Protein AF-F7KMV9-F1 (afdb_monomer)

Foldseek 3Di:
DDDPPPPPCVVVVVVVVVVVCVVVVVVNVVVVVVVVVVVVVVVVVVVVVVVVVVVVVVVCLLVAWDDDDDDPPDDPVCQVVVVPDPVDPDDWDKDDWDWDFPDDDPPGDIDIDIDIDPVCVVTDNVVD

Secondary structure (DSSP, 8-state):
---TT---HHHHHHHHHHHHHHHTHHHHHHHHHHHHHHHHHHHHHHHHHHHHHHHHHHHHHHHH-S-S----S--HHHHHHHHT-TT-S----EEEEEEEES-SSTTPPEEEEEEE-HHHHHH-GGG-

Radius of gyration: 32.71 Å; Cα contacts (8 Å, |Δi|>4): 68; chains: 1; bounding box: 79×53×74 Å

pLDDT: mean 88.51, std 10.63, range [44.94, 98.25]

Solvent-accessible surface area (backbone atoms only — not comparable to full-atom values): 7904 Å² total; per-residue (Å²): 136,83,65,97,73,79,60,72,56,66,60,56,51,52,52,53,50,54,51,51,43,64,75,41,42,71,62,48,49,54,52,53,48,52,52,49,50,52,52,51,51,51,52,49,50,54,51,50,55,54,51,52,51,51,51,52,53,52,48,47,32,53,74,71,14,74,69,94,78,86,82,77,95,74,55,79,81,51,52,63,57,57,69,67,37,88,89,54,90,77,85,68,48,76,52,71,79,43,78,44,75,75,52,97,54,94,88,52,61,71,48,78,47,69,52,58,39,72,66,31,66,77,37,45,28,93,81,115

Mean predicted aligned error: 9.77 Å

Sequence (128 aa):
MTLPFENDTNAVVKKLAKQNIKANHRTALSIMSAILIAATFMCTLCSLVQSYWNQRVQQEIFDSGNWDAQILEVQANQIELIKKNENIKDVMVKGNNQTFLLSFRENDPYLLVQNCDAKYWESMHEKN

Structure (mmCIF, N/CA/C/O backbone):
data_AF-F7KMV9-F1
#
_entry.id   AF-F7KMV9-F1
#
loop_
_atom_site.group_PDB
_atom_site.id
_atom_site.type_symbol
_atom_site.label_atom_id
_atom_site.label_alt_id
_atom_site.label_comp_id
_atom_site.label_asym_id
_atom_site.label_entity_id
_atom_site.label_seq_id
_atom_site.pdbx_PDB_ins_code
_atom_site.Cartn_x
_atom_site.Cartn_y
_atom_site.Cartn_z
_at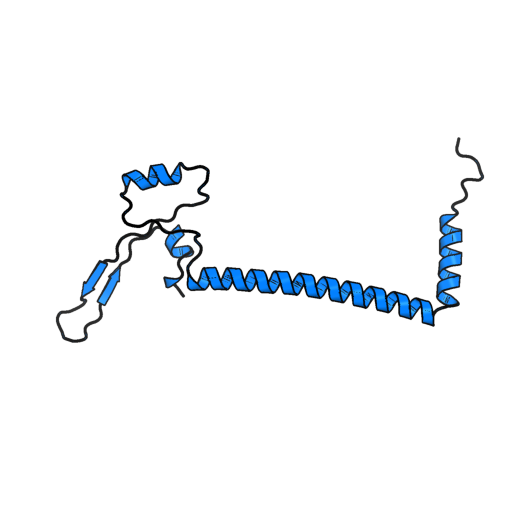om_site.occupancy
_atom_site.B_iso_or_equiv
_atom_site.auth_seq_id
_atom_site.auth_comp_id
_atom_site.auth_asym_id
_atom_site.auth_atom_id
_atom_site.pdbx_PDB_model_num
ATOM 1 N N . MET A 1 1 ? -39.668 36.318 27.811 1.00 44.94 1 MET A N 1
ATOM 2 C CA . MET A 1 1 ? -40.026 36.145 29.232 1.00 44.94 1 MET A CA 1
ATOM 3 C C . MET A 1 1 ? -40.137 34.643 29.455 1.00 44.94 1 MET A C 1
ATOM 5 O O . MET A 1 1 ? -41.115 34.056 29.017 1.00 44.94 1 MET A O 1
ATOM 9 N N . THR A 1 2 ? -39.075 34.001 29.945 1.00 52.88 2 THR A N 1
ATOM 10 C CA . THR A 1 2 ? -39.068 32.560 30.252 1.00 52.88 2 THR A CA 1
ATOM 11 C C . THR A 1 2 ? -39.852 32.337 31.547 1.00 52.88 2 THR A C 1
ATOM 13 O O . THR A 1 2 ? -39.774 33.147 32.473 1.00 52.88 2 THR A O 1
ATOM 16 N N . LEU A 1 3 ? -40.709 31.316 31.576 1.00 50.88 3 LEU A N 1
ATOM 17 C CA . LEU A 1 3 ? -41.604 31.040 32.703 1.00 50.88 3 LEU A CA 1
ATOM 18 C C . LEU A 1 3 ? -40.785 30.604 33.938 1.00 50.88 3 LEU A C 1
ATOM 20 O O . LEU A 1 3 ? -39.815 29.865 33.781 1.00 50.88 3 LEU A O 1
ATOM 24 N N . PRO A 1 4 ? -41.189 30.958 35.175 1.00 53.88 4 PRO A N 1
ATOM 25 C CA . PRO A 1 4 ? -40.439 30.668 36.411 1.00 53.88 4 PRO A CA 1
ATOM 26 C C . PRO A 1 4 ? -40.352 29.169 36.776 1.00 53.88 4 PRO A C 1
ATOM 28 O O . PRO A 1 4 ? -39.836 28.816 37.833 1.00 53.88 4 PRO A O 1
ATOM 31 N N . PHE A 1 5 ? -40.855 28.287 35.908 1.00 55.72 5 PHE A N 1
ATOM 32 C CA . PHE A 1 5 ? -40.891 26.830 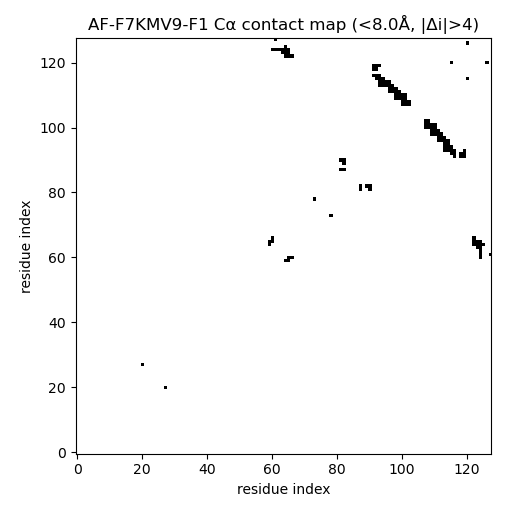36.063 1.00 55.72 5 PHE A CA 1
ATOM 33 C C . PHE A 1 5 ? -39.982 26.100 35.076 1.00 55.72 5 PHE A C 1
ATOM 35 O O . PHE A 1 5 ? -39.991 24.869 35.051 1.00 55.72 5 PHE A O 1
ATOM 42 N N . GLU A 1 6 ? -39.188 26.824 34.283 1.00 56.94 6 GLU A N 1
ATOM 43 C CA . GLU A 1 6 ? -38.080 26.264 33.503 1.00 56.94 6 GLU A CA 1
ATOM 44 C C . GLU A 1 6 ? -36.931 25.902 34.464 1.00 56.94 6 GLU A C 1
ATOM 46 O O . GLU A 1 6 ? -35.820 26.418 34.436 1.00 56.94 6 GLU A O 1
ATOM 51 N N . ASN A 1 7 ? -37.286 25.063 35.435 1.00 59.22 7 ASN A N 1
ATOM 52 C CA . ASN A 1 7 ? -36.438 24.494 36.450 1.00 59.22 7 ASN A CA 1
ATOM 53 C C . ASN A 1 7 ? -35.506 23.509 35.753 1.00 59.22 7 ASN A C 1
ATOM 55 O O . ASN A 1 7 ? -35.953 22.668 34.967 1.00 59.22 7 ASN A O 1
ATOM 59 N N . ASP A 1 8 ? -34.224 23.625 36.070 1.00 66.19 8 ASP A N 1
ATOM 60 C CA . ASP A 1 8 ? -33.096 22.896 35.506 1.00 66.19 8 ASP A CA 1
ATOM 61 C C . ASP A 1 8 ? -33.169 21.401 35.893 1.00 66.19 8 ASP A C 1
ATOM 63 O O . ASP A 1 8 ? -32.418 20.860 36.710 1.00 66.19 8 ASP A O 1
ATOM 67 N N . THR A 1 9 ? -34.172 20.715 35.344 1.00 78.25 9 THR A N 1
ATOM 68 C CA . THR A 1 9 ? -34.564 19.329 35.645 1.00 78.25 9 THR A CA 1
ATOM 69 C C . THR A 1 9 ? -33.432 18.348 35.357 1.00 78.25 9 THR A C 1
ATOM 71 O O . THR A 1 9 ? -33.351 17.298 35.995 1.00 78.25 9 THR A O 1
ATOM 74 N N . ASN A 1 10 ? -32.484 18.729 34.498 1.00 81.69 10 ASN A N 1
ATOM 75 C CA . ASN A 1 10 ? -31.226 18.024 34.266 1.00 81.69 10 ASN A CA 1
ATOM 76 C C . ASN A 1 10 ? -30.447 17.735 35.556 1.00 81.69 10 ASN A C 1
ATOM 78 O O . ASN A 1 10 ? -29.902 16.639 35.715 1.00 81.69 10 ASN A O 1
ATOM 82 N N . ALA A 1 11 ? -30.392 18.687 36.491 1.00 84.19 11 ALA A N 1
ATOM 83 C CA . ALA A 1 11 ? -29.677 18.505 37.752 1.00 84.19 11 ALA A CA 1
ATOM 84 C C . ALA A 1 11 ? -30.339 17.422 38.619 1.00 84.19 11 ALA A C 1
ATOM 86 O O . ALA A 1 11 ? -29.659 16.569 39.200 1.00 84.19 11 ALA A O 1
ATOM 87 N N . VAL A 1 12 ? -31.673 17.411 38.651 1.00 86.38 12 VAL A N 1
ATOM 88 C CA . VAL A 1 12 ? -32.468 16.418 39.382 1.00 86.38 12 VAL A CA 1
ATOM 89 C C . VAL A 1 12 ? -32.333 15.037 38.735 1.00 86.38 12 VAL A C 1
ATOM 91 O O . VAL A 1 12 ? -32.050 14.066 39.437 1.00 86.38 12 VAL A O 1
ATOM 94 N N . VAL A 1 13 ? -32.429 14.945 37.404 1.00 90.12 13 VAL A N 1
ATOM 95 C CA . VAL A 1 13 ? -32.258 13.690 36.650 1.00 90.12 13 VAL A CA 1
ATOM 96 C C . VAL A 1 13 ? -30.867 13.096 36.876 1.00 90.12 13 VAL A C 1
ATOM 98 O O . VAL A 1 13 ? -30.754 11.919 37.215 1.00 90.12 13 VAL A O 1
ATOM 101 N N . LYS A 1 14 ? -29.797 13.901 36.785 1.00 88.50 14 LYS A N 1
ATOM 102 C CA . LYS A 1 14 ? -28.422 13.446 37.067 1.00 88.50 14 LYS A CA 1
ATOM 103 C C . LYS A 1 14 ? -28.261 12.956 38.509 1.00 88.50 14 LYS A C 1
ATOM 105 O O . LYS A 1 14 ? -27.600 11.942 38.739 1.00 88.50 14 LYS A O 1
ATOM 110 N N . LYS A 1 15 ? -28.869 13.645 39.485 1.00 90.81 15 LYS A N 1
ATOM 111 C CA . LYS A 1 15 ? -28.837 13.246 40.903 1.00 90.81 15 LYS A CA 1
ATOM 112 C C . LYS A 1 15 ? -29.520 11.893 41.118 1.00 90.81 15 LYS A C 1
ATOM 114 O O . LYS A 1 15 ? -28.926 11.020 41.752 1.00 90.81 15 LYS A O 1
ATOM 119 N N . LEU A 1 16 ? -30.713 11.704 40.553 1.00 90.75 16 LEU A N 1
ATOM 120 C CA . LEU A 1 16 ? -31.457 10.443 40.616 1.00 90.75 16 LEU A CA 1
ATOM 121 C C . LEU A 1 16 ? -30.714 9.310 39.890 1.00 90.75 16 LEU A C 1
ATOM 123 O O . LEU A 1 16 ? -30.578 8.217 40.435 1.00 90.75 16 LEU A O 1
ATOM 127 N N . ALA A 1 17 ? -30.149 9.573 38.708 1.00 89.31 17 ALA A N 1
ATOM 128 C CA . ALA A 1 17 ? -29.345 8.603 37.963 1.00 89.31 17 ALA A CA 1
ATOM 129 C C . ALA A 1 17 ? -28.113 8.144 38.762 1.00 89.31 17 ALA A C 1
ATOM 131 O O . ALA A 1 17 ? -27.856 6.947 38.881 1.00 89.31 17 ALA A O 1
ATOM 132 N N . LYS A 1 18 ? -27.385 9.079 39.389 1.00 89.94 18 LYS A N 1
ATOM 133 C CA . LYS A 1 18 ? -26.228 8.762 40.241 1.00 89.94 18 LYS A CA 1
ATOM 134 C C . LYS A 1 18 ? -26.619 7.918 41.458 1.00 89.94 18 LYS A C 1
ATOM 136 O O . LYS A 1 18 ? -25.890 6.996 41.819 1.00 89.94 18 LYS A O 1
ATOM 141 N N . GLN A 1 19 ? -27.759 8.216 42.085 1.00 91.69 19 GLN A N 1
ATOM 142 C CA . GLN A 1 19 ? -28.287 7.412 43.190 1.00 91.69 19 GLN A CA 1
ATOM 143 C C . GLN A 1 19 ? -28.648 5.992 42.733 1.00 91.69 19 GLN A C 1
ATOM 145 O O . GLN A 1 19 ? -28.254 5.037 43.398 1.00 91.69 19 GLN A O 1
ATOM 150 N N . ASN A 1 20 ? -29.291 5.848 41.570 1.00 89.75 20 ASN A N 1
ATOM 151 C CA . ASN A 1 20 ? -29.611 4.545 40.977 1.00 89.75 20 ASN A CA 1
ATOM 152 C C . ASN A 1 20 ? -28.361 3.712 40.662 1.00 89.75 20 ASN A C 1
ATOM 154 O O . ASN A 1 20 ? -28.311 2.531 41.001 1.00 89.75 20 ASN A O 1
ATOM 158 N N . ILE A 1 21 ? -27.325 4.321 40.077 1.00 90.94 21 ILE A N 1
ATOM 159 C CA . ILE A 1 21 ? -26.048 3.639 39.807 1.00 90.94 21 ILE A CA 1
ATOM 160 C C . ILE A 1 21 ? -25.396 3.171 41.115 1.00 90.94 21 ILE A C 1
ATOM 162 O O . ILE A 1 21 ? -24.875 2.060 41.178 1.00 90.94 21 ILE A O 1
ATOM 166 N N . LYS A 1 22 ? -25.449 3.985 42.178 1.00 89.81 22 LYS A N 1
ATOM 167 C CA . LYS A 1 22 ? -24.889 3.619 43.488 1.00 89.81 22 LYS A CA 1
ATOM 168 C C . LYS A 1 22 ? -25.672 2.483 44.155 1.00 89.81 22 LYS A C 1
ATOM 170 O O . LYS A 1 22 ? -25.056 1.594 44.739 1.00 89.81 22 LYS A O 1
ATOM 175 N N . ALA A 1 23 ? -27.001 2.499 44.059 1.00 91.62 23 ALA A N 1
ATOM 176 C CA . ALA A 1 23 ? -27.857 1.444 44.597 1.00 91.62 23 ALA A CA 1
ATOM 177 C C . ALA A 1 23 ? -27.628 0.105 43.871 1.00 91.62 23 ALA A C 1
ATOM 179 O O . ALA A 1 23 ? -27.444 -0.924 44.517 1.00 91.62 23 ALA A O 1
ATOM 180 N N . ASN A 1 24 ? -27.522 0.136 42.538 1.00 91.38 24 ASN A N 1
ATOM 181 C CA . ASN A 1 24 ? -27.372 -1.047 41.682 1.00 91.38 24 ASN A CA 1
ATOM 182 C C . ASN A 1 24 ? -25.941 -1.226 41.147 1.00 91.38 24 ASN A C 1
ATOM 184 O O . ASN A 1 24 ? -25.740 -1.578 39.982 1.00 91.38 24 ASN A O 1
ATOM 188 N N . HIS A 1 25 ? -24.932 -0.990 41.991 1.00 88.50 25 HIS A N 1
ATOM 189 C CA . HIS A 1 25 ? -23.531 -0.896 41.560 1.00 88.50 25 HIS A CA 1
ATOM 190 C C . HIS A 1 25 ? -23.008 -2.138 40.814 1.00 88.50 25 HIS A C 1
ATOM 192 O O . HIS A 1 25 ? -22.250 -1.985 39.863 1.00 88.50 25 HIS A O 1
ATOM 198 N N . ARG A 1 26 ? -23.425 -3.359 41.189 1.00 90.44 26 ARG A N 1
ATOM 199 C CA . ARG A 1 26 ? -22.979 -4.604 40.526 1.00 90.44 26 ARG A CA 1
ATOM 200 C C . ARG A 1 26 ? -23.483 -4.701 39.086 1.00 90.44 26 ARG A C 1
ATOM 202 O O . ARG A 1 26 ? -22.703 -4.956 38.175 1.00 90.44 26 ARG A O 1
ATOM 209 N N . THR A 1 27 ? -24.774 -4.450 38.879 1.00 90.38 27 THR A N 1
ATOM 210 C CA . THR A 1 27 ? -25.400 -4.481 37.551 1.00 90.38 27 THR A CA 1
ATOM 211 C C . THR A 1 27 ? -24.894 -3.335 36.681 1.00 90.38 27 THR A C 1
ATOM 213 O O . THR A 1 27 ? -24.553 -3.549 35.522 1.00 90.38 27 THR A O 1
ATOM 2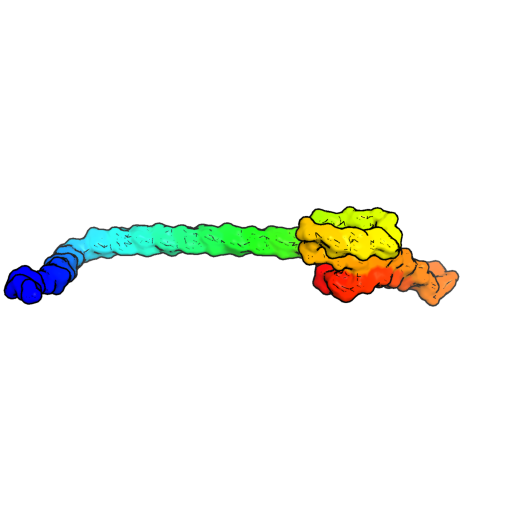16 N N . ALA A 1 28 ? -24.771 -2.130 37.248 1.00 90.31 28 ALA A N 1
ATOM 217 C CA . ALA A 1 28 ? -24.229 -0.976 36.538 1.00 90.31 28 ALA A CA 1
ATOM 218 C C . ALA A 1 28 ? -22.779 -1.218 36.081 1.00 90.31 28 ALA A C 1
ATOM 220 O O . ALA A 1 28 ? -22.445 -0.922 34.935 1.00 90.31 28 ALA A O 1
ATOM 221 N N . LEU A 1 29 ? -21.938 -1.809 36.940 1.00 91.75 29 LEU A N 1
ATOM 222 C CA . LEU A 1 29 ? -20.567 -2.189 36.594 1.00 91.75 29 LEU A CA 1
ATOM 223 C C . LEU A 1 29 ? -20.532 -3.235 35.470 1.00 91.75 29 LEU A C 1
ATOM 225 O O . LEU A 1 29 ? -19.747 -3.084 34.541 1.00 91.75 29 LEU A O 1
ATOM 229 N N . SER A 1 30 ? -21.405 -4.247 35.516 1.00 95.69 30 SER A N 1
ATOM 230 C CA . SER A 1 30 ? -21.497 -5.272 34.466 1.00 95.69 30 SER A CA 1
ATOM 231 C C . SER A 1 30 ? -21.917 -4.704 33.106 1.00 95.69 30 SER A C 1
ATOM 233 O O . SER A 1 30 ? -21.435 -5.163 32.076 1.00 95.69 30 SER A O 1
ATOM 235 N N . ILE A 1 31 ? -22.822 -3.722 33.079 1.00 95.19 31 ILE A N 1
ATOM 236 C CA . ILE A 1 31 ? -23.241 -3.070 31.830 1.00 95.19 31 ILE A CA 1
ATOM 237 C C . ILE A 1 31 ? -22.103 -2.198 31.292 1.00 95.19 31 ILE A C 1
ATOM 239 O O . ILE A 1 31 ? -21.777 -2.270 30.109 1.00 95.19 31 ILE A O 1
ATOM 243 N N . MET A 1 32 ? -21.462 -1.407 32.159 1.00 95.75 32 MET A N 1
ATOM 244 C CA . MET A 1 32 ? -20.320 -0.573 31.774 1.00 95.75 32 MET A CA 1
ATOM 245 C C . MET A 1 32 ? -19.156 -1.412 31.237 1.00 95.75 32 MET A C 1
ATOM 247 O O . MET A 1 32 ? -18.566 -1.041 30.224 1.00 95.75 32 MET A O 1
ATOM 251 N N . SER A 1 33 ? -18.848 -2.551 31.865 1.00 96.38 33 SER A N 1
ATOM 252 C CA . SER A 1 33 ? -17.796 -3.450 31.384 1.00 96.38 33 SER A CA 1
ATOM 253 C C . SER A 1 33 ? -18.159 -4.096 30.049 1.00 96.38 33 SER A C 1
ATOM 255 O O . SER A 1 33 ? -17.309 -4.148 29.167 1.00 96.38 33 SER A O 1
ATOM 257 N N . ALA A 1 34 ? -19.409 -4.524 29.854 1.00 97.25 34 ALA A N 1
ATOM 258 C CA . ALA A 1 34 ? -19.859 -5.074 28.577 1.00 97.25 34 ALA A CA 1
ATOM 259 C C . ALA A 1 34 ? -19.735 -4.051 27.436 1.00 97.25 34 ALA A C 1
ATOM 261 O O . ALA A 1 34 ? -19.216 -4.381 26.370 1.00 97.25 34 ALA A O 1
ATOM 262 N N . ILE A 1 35 ? -20.142 -2.798 27.674 1.00 97.50 35 ILE A N 1
ATOM 263 C CA . ILE A 1 35 ? -19.996 -1.706 26.698 1.00 97.50 35 ILE A CA 1
ATOM 264 C C . ILE A 1 35 ? -18.517 -1.442 26.407 1.00 97.50 35 ILE A C 1
ATOM 266 O O . ILE A 1 35 ? -18.144 -1.301 25.245 1.00 97.50 35 ILE A O 1
ATOM 270 N N . LEU A 1 36 ? -17.672 -1.408 27.442 1.00 97.44 36 LEU A N 1
ATOM 271 C CA . LEU A 1 36 ? -16.235 -1.210 27.280 1.00 97.44 36 LEU A CA 1
ATOM 272 C C . LEU A 1 36 ? -15.616 -2.324 26.430 1.00 97.44 36 LEU A C 1
ATOM 274 O O . LEU A 1 36 ? -14.930 -2.026 25.461 1.00 97.44 36 LEU A O 1
ATOM 278 N N . ILE A 1 37 ? -15.905 -3.590 26.743 1.00 97.94 37 ILE A N 1
ATOM 279 C CA . ILE A 1 37 ? -15.393 -4.746 25.995 1.00 97.94 37 ILE A CA 1
ATOM 280 C C . ILE A 1 37 ? -15.859 -4.689 24.541 1.00 97.94 37 ILE A C 1
ATOM 282 O O . ILE A 1 37 ? -15.042 -4.872 23.644 1.00 97.94 37 ILE A O 1
ATOM 286 N N . ALA A 1 38 ? -17.137 -4.396 24.291 1.00 98.25 38 ALA A N 1
ATOM 287 C CA . ALA A 1 38 ? -17.666 -4.285 22.935 1.00 98.25 38 ALA A CA 1
ATOM 288 C C . ALA A 1 38 ? -16.993 -3.149 22.146 1.00 98.25 38 ALA A C 1
ATOM 290 O O . ALA A 1 38 ? -16.589 -3.349 21.001 1.00 98.25 38 ALA A O 1
ATOM 291 N N . ALA A 1 39 ? -16.819 -1.977 22.763 1.00 98.06 39 ALA A N 1
ATOM 292 C CA . ALA A 1 39 ? -16.160 -0.833 22.138 1.00 98.06 39 ALA A CA 1
ATOM 293 C C . ALA A 1 39 ? -14.676 -1.108 21.857 1.00 98.06 39 ALA A C 1
ATOM 295 O O . ALA A 1 39 ? -14.194 -0.822 20.761 1.00 98.06 39 ALA A O 1
ATOM 296 N N . THR A 1 40 ? -13.956 -1.702 22.815 1.00 97.69 40 THR A N 1
ATOM 297 C CA . THR A 1 40 ? -12.560 -2.111 22.632 1.00 97.69 40 THR A CA 1
ATOM 298 C C . THR A 1 40 ? -12.449 -3.153 21.529 1.00 97.69 40 THR A C 1
ATOM 300 O O . THR A 1 40 ? -11.640 -2.976 20.628 1.00 97.69 40 THR A O 1
ATOM 303 N N . PHE A 1 41 ? -13.296 -4.184 21.539 1.00 98.12 41 PHE A N 1
ATOM 304 C CA . PHE A 1 41 ? -13.289 -5.228 20.520 1.00 98.12 41 PHE A CA 1
ATOM 305 C C . PHE A 1 41 ? -13.531 -4.658 19.119 1.00 98.12 41 PHE A C 1
ATOM 307 O O . PHE A 1 41 ? -12.775 -4.960 18.198 1.00 98.12 41 PHE A O 1
ATOM 314 N N . MET A 1 42 ? -14.523 -3.775 18.969 1.00 97.88 42 MET A N 1
ATOM 315 C CA . MET A 1 42 ? -14.801 -3.103 17.699 1.00 97.88 42 MET A CA 1
ATOM 316 C C . MET A 1 42 ? -13.611 -2.248 17.236 1.00 97.88 42 MET A C 1
ATOM 318 O O . MET A 1 42 ? -13.204 -2.325 16.080 1.00 97.88 42 MET A O 1
ATOM 322 N N . CYS A 1 43 ? -13.008 -1.470 18.139 1.00 97.75 43 CYS A N 1
ATOM 323 C CA . CYS A 1 43 ? -11.843 -0.637 17.832 1.00 97.75 43 CYS A CA 1
ATOM 324 C C . CYS A 1 43 ? -10.624 -1.476 17.408 1.00 97.75 43 CYS A C 1
ATOM 326 O O . CYS A 1 43 ? -9.952 -1.161 16.419 1.00 97.75 43 CYS A O 1
ATOM 328 N N . THR A 1 44 ? -10.367 -2.577 18.119 1.00 98.06 44 THR A N 1
ATOM 329 C CA . THR A 1 44 ? -9.294 -3.516 17.790 1.00 98.06 44 THR A CA 1
ATOM 330 C C . THR A 1 44 ? -9.540 -4.170 16.435 1.00 98.06 44 THR A C 1
ATOM 332 O O . THR A 1 44 ? -8.624 -4.212 15.621 1.00 98.06 44 THR A O 1
ATOM 335 N N . LEU A 1 45 ? -10.767 -4.617 16.149 1.00 97.75 45 LEU A N 1
ATOM 336 C CA . LEU A 1 45 ? -11.119 -5.211 14.859 1.00 97.75 45 LEU A CA 1
ATOM 337 C C . LEU A 1 45 ? -10.854 -4.236 13.702 1.00 97.75 45 LEU A C 1
ATOM 339 O O . LEU A 1 45 ? -10.174 -4.600 12.745 1.00 97.75 45 LEU A O 1
ATOM 343 N N . CYS A 1 46 ? -11.324 -2.989 13.811 1.00 97.56 46 CYS A N 1
ATOM 344 C CA . CYS A 1 46 ? -11.085 -1.961 12.794 1.00 97.56 46 CYS A CA 1
ATOM 345 C C . CYS A 1 46 ? -9.588 -1.709 12.576 1.00 97.56 46 CYS A C 1
ATOM 347 O O . CYS A 1 46 ? -9.124 -1.672 11.436 1.00 97.56 46 CYS A O 1
ATOM 349 N N . SER A 1 47 ? -8.826 -1.592 13.667 1.00 97.81 47 SER A N 1
ATOM 350 C CA . SER A 1 47 ? -7.375 -1.387 13.608 1.00 97.81 47 SER A CA 1
ATOM 351 C C . SER A 1 47 ? -6.657 -2.554 12.924 1.00 97.81 47 SER A C 1
ATOM 353 O O . SER A 1 47 ? -5.771 -2.334 12.100 1.00 97.81 47 SER A O 1
ATOM 355 N N . LEU A 1 48 ? -7.055 -3.795 13.220 1.00 97.94 48 LEU A N 1
ATOM 356 C CA . LEU A 1 48 ? -6.472 -4.989 12.605 1.00 97.94 48 LEU A CA 1
ATOM 357 C C . LEU A 1 48 ? -6.765 -5.058 11.107 1.00 97.94 48 LEU A C 1
ATOM 359 O O . LEU A 1 48 ? -5.853 -5.319 10.328 1.00 97.94 48 LEU A O 1
ATOM 363 N N . VAL A 1 49 ? -8.005 -4.783 10.692 1.00 98.12 49 VAL A N 1
ATOM 364 C CA . VAL A 1 49 ? -8.379 -4.755 9.269 1.00 98.12 49 VAL A CA 1
ATOM 365 C C . VAL A 1 49 ? -7.560 -3.704 8.519 1.00 98.12 49 VAL A C 1
ATOM 367 O O . VAL A 1 49 ? -6.993 -4.004 7.470 1.00 98.12 49 VAL A O 1
ATOM 370 N N . GLN A 1 50 ? -7.440 -2.496 9.074 1.00 97.62 50 GLN A N 1
ATOM 371 C CA . GLN A 1 50 ? -6.644 -1.429 8.469 1.00 97.62 50 GLN A CA 1
ATOM 372 C C . GLN A 1 50 ? -5.157 -1.797 8.387 1.00 97.62 50 GLN A C 1
ATOM 374 O O . GLN A 1 50 ? -4.518 -1.569 7.360 1.00 97.62 50 GLN A O 1
ATOM 379 N N . SER A 1 51 ? -4.605 -2.383 9.451 1.00 98.12 51 SER A N 1
ATOM 380 C CA . SER A 1 51 ? -3.208 -2.812 9.490 1.00 98.12 51 SER A CA 1
ATOM 381 C C . SER A 1 51 ? -2.928 -3.911 8.466 1.00 98.12 51 SER A C 1
ATOM 383 O O . SER A 1 51 ? -1.964 -3.797 7.709 1.00 98.12 51 SER A O 1
ATOM 385 N N . TYR A 1 52 ? -3.795 -4.923 8.389 1.00 97.94 52 TYR A N 1
ATOM 386 C CA . TYR A 1 52 ? -3.675 -6.009 7.422 1.00 97.94 52 TYR A CA 1
ATOM 387 C C . TYR A 1 52 ? -3.778 -5.495 5.984 1.00 97.94 52 TYR A C 1
ATOM 389 O O . TYR A 1 52 ? -2.962 -5.857 5.139 1.00 97.94 52 TYR A O 1
ATOM 397 N N . TRP A 1 53 ? -4.733 -4.601 5.711 1.00 97.81 53 TRP A N 1
ATOM 398 C CA . TRP A 1 53 ? -4.863 -3.962 4.403 1.00 97.81 53 TRP A CA 1
ATOM 399 C C . TRP A 1 53 ? -3.597 -3.197 4.017 1.00 97.81 53 TRP A C 1
ATOM 401 O O . TRP A 1 53 ? -3.065 -3.388 2.926 1.00 97.81 53 TRP A O 1
ATOM 411 N N . ASN A 1 54 ? -3.070 -2.368 4.923 1.00 97.44 54 ASN A N 1
ATOM 412 C CA . ASN A 1 54 ? -1.851 -1.617 4.655 1.00 97.44 54 ASN A CA 1
ATOM 413 C C . ASN A 1 54 ? -0.662 -2.552 4.406 1.00 97.44 54 ASN A C 1
ATOM 415 O O . ASN A 1 54 ? 0.084 -2.339 3.459 1.00 97.44 54 ASN A O 1
ATOM 419 N N . GLN A 1 55 ? -0.515 -3.619 5.195 1.00 97.31 55 GLN A N 1
ATOM 420 C CA . GLN A 1 55 ? 0.530 -4.618 4.976 1.00 97.31 55 GLN A CA 1
ATOM 421 C C . GLN A 1 55 ? 0.399 -5.286 3.603 1.00 97.31 55 GLN A C 1
ATOM 423 O O . GLN A 1 55 ? 1.399 -5.450 2.914 1.00 97.31 55 GLN A O 1
ATOM 428 N N . ARG A 1 56 ? -0.822 -5.632 3.179 1.00 96.69 56 ARG A N 1
ATOM 429 C CA . ARG A 1 56 ? -1.085 -6.197 1.848 1.00 96.69 56 ARG A CA 1
ATOM 430 C C . ARG A 1 56 ? -0.675 -5.245 0.728 1.00 96.69 56 ARG A C 1
ATOM 432 O O . ARG A 1 56 ? -0.025 -5.687 -0.209 1.00 96.69 56 ARG A O 1
ATOM 439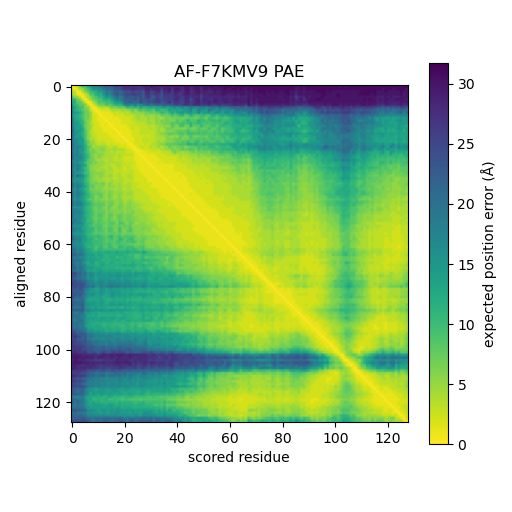 N N . VAL A 1 57 ? -1.016 -3.963 0.842 1.00 95.12 57 VAL A N 1
ATOM 440 C CA . VAL A 1 57 ? -0.619 -2.939 -0.137 1.00 95.12 57 VAL A CA 1
ATOM 441 C C . VAL A 1 57 ? 0.899 -2.774 -0.172 1.00 95.12 57 VAL A C 1
ATOM 443 O O . VAL A 1 57 ? 1.481 -2.750 -1.248 1.00 95.12 57 VAL A O 1
ATOM 446 N N . GLN A 1 58 ? 1.555 -2.698 0.989 1.00 94.06 58 GLN A N 1
ATOM 447 C CA . GLN A 1 58 ? 3.015 -2.578 1.047 1.00 94.06 58 GLN A CA 1
ATOM 448 C C . GLN A 1 58 ? 3.719 -3.812 0.475 1.00 94.06 58 GLN A C 1
ATOM 450 O O . GLN A 1 58 ? 4.741 -3.662 -0.181 1.00 94.06 58 GLN A O 1
ATOM 455 N N . GLN A 1 59 ? 3.167 -5.009 0.688 1.00 94.25 59 GLN A N 1
ATOM 456 C CA . GLN A 1 59 ? 3.698 -6.239 0.106 1.00 94.25 59 GLN A CA 1
ATOM 457 C C . GLN A 1 59 ? 3.588 -6.228 -1.420 1.00 94.25 59 GLN A C 1
ATOM 459 O O . GLN A 1 59 ? 4.563 -6.527 -2.094 1.00 94.25 59 GLN A O 1
ATOM 464 N N . GLU A 1 60 ? 2.436 -5.829 -1.964 1.00 92.88 60 GLU A N 1
ATOM 465 C CA . GLU A 1 60 ? 2.261 -5.708 -3.415 1.00 92.88 60 GLU A CA 1
ATOM 466 C C . GLU A 1 60 ? 3.264 -4.705 -4.002 1.00 92.88 60 GLU A C 1
ATOM 468 O O . GLU A 1 60 ? 3.987 -5.020 -4.937 1.00 92.88 60 GLU A O 1
ATOM 473 N N . ILE A 1 61 ? 3.401 -3.529 -3.381 1.00 93.19 61 ILE A N 1
ATOM 474 C CA . ILE A 1 61 ? 4.381 -2.516 -3.800 1.00 93.19 61 ILE A CA 1
ATOM 475 C C . ILE A 1 61 ? 5.817 -3.054 -3.715 1.00 93.19 61 ILE A C 1
ATOM 477 O O . ILE A 1 61 ? 6.648 -2.724 -4.559 1.00 93.19 61 ILE A O 1
ATOM 481 N N . PHE A 1 62 ? 6.123 -3.864 -2.702 1.00 91.81 62 PHE A N 1
ATOM 482 C CA . PHE A 1 62 ? 7.433 -4.483 -2.546 1.00 91.81 62 PHE A CA 1
ATOM 483 C C . PHE A 1 62 ? 7.717 -5.518 -3.640 1.00 91.81 62 PHE A C 1
ATOM 485 O O . PHE A 1 62 ? 8.840 -5.553 -4.132 1.00 91.81 62 PHE A O 1
ATOM 492 N N . ASP A 1 63 ? 6.721 -6.320 -4.025 1.00 91.88 63 ASP A N 1
ATOM 493 C CA . ASP A 1 63 ? 6.872 -7.422 -4.980 1.00 91.88 63 ASP A CA 1
ATOM 494 C C . ASP A 1 63 ? 6.787 -6.961 -6.444 1.00 91.88 63 ASP A C 1
ATOM 496 O O . ASP A 1 63 ? 7.511 -7.481 -7.289 1.00 91.88 63 ASP A O 1
ATOM 500 N N . SER A 1 64 ? 5.913 -6.000 -6.762 1.00 90.31 64 SER A N 1
ATOM 501 C CA . SER A 1 64 ? 5.629 -5.575 -8.141 1.00 90.31 64 SER A CA 1
ATOM 502 C C . SER A 1 64 ? 5.970 -4.121 -8.444 1.00 90.31 64 SER A C 1
ATOM 504 O O . SER A 1 64 ? 5.890 -3.724 -9.602 1.00 90.31 64 SER A O 1
ATOM 506 N N . GLY A 1 65 ? 6.322 -3.319 -7.438 1.00 91.69 65 GLY A N 1
ATOM 507 C CA . GLY A 1 65 ? 6.502 -1.874 -7.563 1.00 91.69 65 GLY A CA 1
ATOM 508 C C . GLY A 1 65 ? 5.192 -1.094 -7.428 1.00 91.69 65 GLY A C 1
ATOM 509 O O . GLY A 1 65 ? 4.096 -1.653 -7.428 1.00 91.69 65 GLY A O 1
ATOM 510 N N . ASN A 1 66 ? 5.297 0.228 -7.280 1.00 93.31 66 ASN A N 1
ATOM 511 C CA . ASN A 1 66 ? 4.146 1.110 -7.043 1.00 93.31 66 ASN A CA 1
ATOM 512 C C . ASN A 1 66 ? 3.506 1.616 -8.354 1.00 93.31 66 ASN A C 1
ATOM 514 O O . ASN A 1 66 ? 3.545 2.814 -8.649 1.00 93.31 66 ASN A O 1
ATOM 518 N N . TRP A 1 67 ? 2.952 0.711 -9.163 1.00 92.31 67 TRP A N 1
ATOM 519 C CA . TRP A 1 67 ? 2.196 1.041 -10.379 1.00 92.31 67 TRP A CA 1
ATOM 520 C C . TRP A 1 67 ? 1.098 0.023 -10.675 1.00 92.31 67 TRP A C 1
ATOM 522 O O . TRP A 1 67 ? 1.228 -1.154 -10.362 1.00 92.31 67 TRP A O 1
ATOM 532 N N . ASP A 1 68 ? 0.045 0.474 -11.358 1.00 92.06 68 ASP A N 1
ATOM 533 C CA . ASP A 1 68 ? -1.093 -0.383 -11.711 1.00 92.06 68 ASP A CA 1
ATOM 534 C C . ASP A 1 68 ? -0.873 -1.166 -13.017 1.00 92.06 68 ASP A C 1
ATOM 536 O O . ASP A 1 68 ? -1.416 -2.254 -13.201 1.00 92.06 68 ASP A O 1
ATOM 540 N N . ALA A 1 69 ? -0.105 -0.607 -13.961 1.00 91.56 69 ALA A N 1
ATOM 541 C CA . ALA A 1 69 ? 0.103 -1.199 -15.280 1.00 91.56 69 ALA A CA 1
ATOM 542 C C . ALA A 1 69 ? 1.436 -0.776 -15.907 1.00 91.56 69 ALA A C 1
ATOM 544 O O . ALA A 1 69 ? 1.947 0.316 -15.656 1.00 91.56 69 ALA A O 1
ATOM 545 N N . GLN A 1 70 ? 1.957 -1.630 -16.789 1.00 90.75 70 GLN A N 1
ATOM 546 C CA . GLN A 1 70 ? 3.129 -1.356 -17.614 1.00 90.75 70 GLN A CA 1
ATOM 547 C C . GLN A 1 70 ? 2.773 -1.517 -19.093 1.00 90.75 70 GLN A C 1
ATOM 549 O O . GLN A 1 70 ? 2.157 -2.504 -19.491 1.00 90.75 70 GLN A O 1
ATOM 554 N N . ILE A 1 71 ? 3.190 -0.549 -19.909 1.00 91.19 71 ILE A N 1
ATOM 555 C CA . ILE A 1 71 ? 3.070 -0.597 -21.368 1.00 91.19 71 ILE A CA 1
ATOM 556 C C . ILE A 1 71 ? 4.478 -0.764 -21.936 1.00 91.19 71 ILE A C 1
ATOM 558 O O . ILE A 1 71 ? 5.382 -0.002 -21.594 1.00 91.19 71 ILE A O 1
ATOM 562 N N . LEU A 1 72 ? 4.662 -1.772 -22.783 1.00 90.31 72 LEU A N 1
ATOM 563 C CA . LEU A 1 72 ? 5.936 -2.072 -23.432 1.00 90.31 72 LEU A CA 1
ATOM 564 C C . LEU A 1 72 ? 5.996 -1.437 -24.827 1.00 90.31 72 LEU A C 1
ATOM 566 O O . LEU A 1 72 ? 4.971 -1.051 -25.384 1.00 90.31 72 LEU A O 1
ATOM 570 N N . GLU A 1 73 ? 7.207 -1.332 -25.380 1.00 89.19 73 GLU A N 1
ATOM 571 C CA . GLU A 1 73 ? 7.451 -0.896 -26.769 1.00 89.19 73 GLU A CA 1
ATOM 572 C C . GLU A 1 73 ? 6.911 0.509 -27.114 1.00 89.19 73 GLU A C 1
ATOM 574 O O . GLU A 1 73 ? 6.604 0.821 -28.265 1.00 89.19 73 GLU A O 1
ATOM 579 N N . VAL A 1 74 ? 6.828 1.392 -26.115 1.00 90.56 74 VAL A N 1
ATOM 580 C CA . VAL A 1 74 ? 6.352 2.772 -26.284 1.00 90.56 74 VAL A CA 1
ATOM 581 C C . VAL A 1 74 ? 7.430 3.643 -26.933 1.00 90.56 74 VAL A C 1
ATOM 583 O O . VAL A 1 74 ? 8.564 3.719 -26.458 1.00 90.56 74 VAL A O 1
ATOM 586 N N . GLN A 1 75 ? 7.064 4.359 -27.997 1.00 90.12 75 GLN A N 1
ATOM 587 C CA . GLN A 1 75 ? 7.941 5.340 -28.638 1.00 90.12 75 GLN A CA 1
ATOM 588 C C . GLN A 1 75 ? 7.954 6.668 -27.866 1.00 90.12 75 GLN A C 1
ATOM 590 O O . GLN A 1 75 ? 6.957 7.071 -27.267 1.00 90.12 75 GLN A O 1
ATOM 595 N N . ALA A 1 76 ? 9.070 7.404 -27.919 1.00 86.38 76 ALA A N 1
ATOM 596 C CA . ALA A 1 76 ? 9.252 8.638 -27.142 1.00 86.38 76 ALA A CA 1
ATOM 597 C C . ALA A 1 76 ? 8.156 9.698 -27.389 1.00 86.38 76 ALA A C 1
ATOM 599 O O . ALA A 1 76 ? 7.710 10.360 -26.454 1.00 86.38 76 ALA A O 1
ATOM 600 N N . ASN A 1 77 ? 7.667 9.818 -28.626 1.00 88.50 77 ASN A N 1
ATOM 601 C CA . ASN A 1 77 ? 6.583 10.734 -29.002 1.00 88.50 77 ASN A CA 1
ATOM 602 C C . ASN A 1 77 ? 5.210 10.348 -28.414 1.00 88.50 77 ASN A C 1
ATOM 604 O O . ASN A 1 77 ? 4.338 11.205 -28.282 1.00 88.50 77 ASN A O 1
ATOM 608 N N . GLN A 1 78 ? 5.000 9.080 -28.052 1.00 91.38 78 GLN A N 1
ATOM 609 C CA . GLN A 1 78 ? 3.751 8.602 -27.454 1.00 91.38 78 GLN A CA 1
ATOM 610 C C . GLN A 1 78 ? 3.677 8.909 -25.954 1.00 91.38 78 GLN A C 1
ATOM 612 O O . GLN A 1 78 ? 2.580 9.030 -25.413 1.00 91.38 78 GLN A O 1
ATOM 617 N N . ILE A 1 79 ? 4.819 9.102 -25.284 1.00 90.94 79 ILE A N 1
ATOM 618 C CA . ILE A 1 79 ? 4.873 9.390 -23.842 1.00 90.94 79 ILE A CA 1
ATOM 619 C C . ILE A 1 79 ? 4.112 10.683 -23.515 1.00 90.94 79 ILE A C 1
ATOM 621 O O . ILE A 1 79 ? 3.358 10.727 -22.543 1.00 90.94 79 ILE A O 1
ATOM 625 N N . GLU A 1 80 ? 4.257 11.727 -24.336 1.00 89.88 80 GLU A N 1
ATOM 626 C CA . GLU A 1 80 ? 3.531 12.989 -24.139 1.00 89.88 80 GLU A CA 1
ATOM 627 C C . GLU A 1 80 ? 2.019 12.842 -24.325 1.00 89.88 80 GLU A C 1
A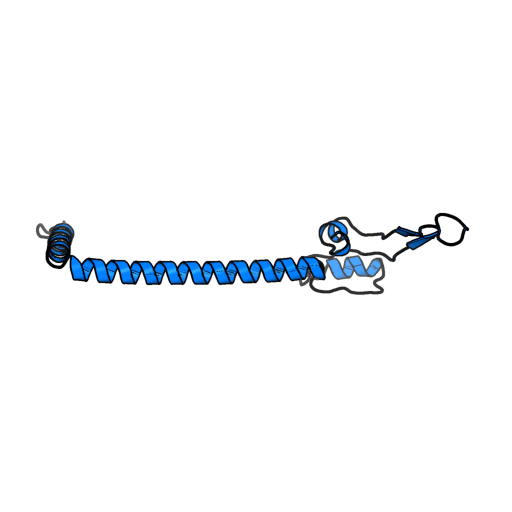TOM 629 O O . GLU A 1 80 ? 1.248 13.525 -23.653 1.00 89.88 80 GLU A O 1
ATOM 634 N N . LEU A 1 81 ? 1.584 11.950 -25.217 1.00 91.50 81 LEU A N 1
ATO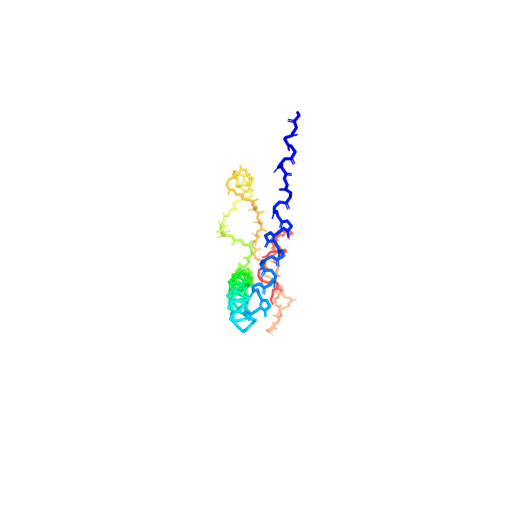M 635 C CA . LEU A 1 81 ? 0.165 11.661 -25.425 1.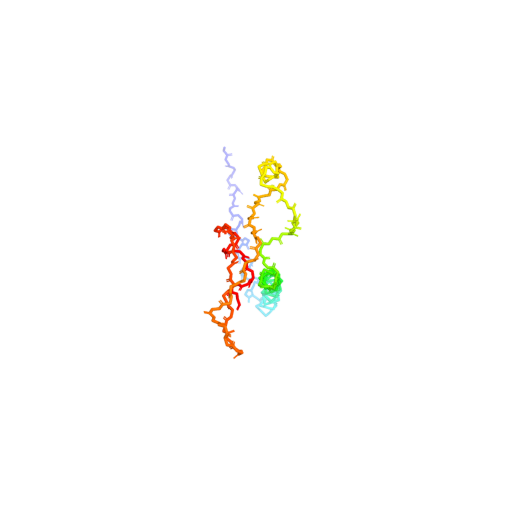00 91.50 81 LEU A CA 1
ATOM 636 C C . LEU A 1 81 ? -0.419 10.906 -24.228 1.00 91.50 81 LEU A C 1
ATOM 638 O O . LEU A 1 81 ? -1.498 11.258 -23.759 1.00 91.50 81 LEU A O 1
ATOM 642 N N . ILE A 1 82 ? 0.314 9.923 -23.694 1.00 91.75 82 ILE A N 1
ATOM 643 C CA . ILE A 1 82 ? -0.091 9.163 -22.502 1.00 91.75 82 ILE A CA 1
ATOM 644 C C . ILE A 1 82 ? -0.210 10.104 -21.298 1.00 91.75 82 ILE A C 1
ATOM 646 O O . ILE A 1 82 ? -1.224 10.089 -20.607 1.00 91.75 82 ILE A O 1
ATOM 650 N N . LYS A 1 83 ? 0.771 10.992 -21.091 1.00 90.81 83 LYS A N 1
ATOM 651 C CA . LYS A 1 83 ? 0.759 11.976 -19.994 1.00 90.81 83 LYS A CA 1
ATOM 652 C C . LYS A 1 83 ? -0.400 12.978 -20.060 1.00 90.81 83 LYS A C 1
ATOM 654 O O . LYS A 1 83 ? -0.735 13.563 -19.038 1.00 90.81 83 LYS A O 1
ATOM 659 N N . LYS A 1 84 ? -0.998 13.200 -21.236 1.00 93.25 84 LYS A N 1
ATOM 660 C CA . LYS A 1 84 ? -2.159 14.093 -21.413 1.00 93.25 84 LYS A CA 1
ATOM 661 C C . LYS A 1 84 ? -3.497 13.428 -21.080 1.00 93.25 84 LYS A C 1
ATOM 663 O O . LYS A 1 84 ? -4.512 14.115 -21.069 1.00 93.25 84 LYS A O 1
ATOM 668 N N . ASN A 1 85 ? -3.528 12.117 -20.846 1.00 92.56 85 ASN A N 1
ATOM 669 C CA . ASN A 1 85 ? -4.761 11.419 -20.503 1.00 92.56 85 ASN A CA 1
ATOM 670 C C . ASN A 1 85 ? -5.171 11.730 -19.058 1.00 92.56 85 ASN A C 1
ATOM 672 O O . ASN A 1 85 ? -4.465 11.377 -18.119 1.00 92.56 85 ASN A O 1
ATOM 676 N N . GLU A 1 86 ? -6.348 12.328 -18.884 1.00 94.19 86 GLU A N 1
ATOM 677 C CA . GLU A 1 86 ? -6.890 12.722 -17.576 1.00 94.19 86 GLU A CA 1
ATOM 678 C C . GLU A 1 86 ? -7.158 11.536 -16.634 1.00 94.19 86 GLU A C 1
ATOM 680 O O . GLU A 1 86 ? -7.221 11.714 -15.420 1.00 94.19 86 GLU A O 1
ATOM 685 N N . ASN A 1 87 ? -7.280 10.315 -17.168 1.00 93.69 87 ASN A N 1
ATOM 686 C CA . ASN A 1 87 ? -7.488 9.107 -16.365 1.00 93.69 87 ASN A CA 1
ATOM 687 C C . ASN A 1 87 ? -6.189 8.545 -15.769 1.00 93.69 87 ASN A C 1
ATOM 689 O O . ASN A 1 87 ? -6.237 7.600 -14.983 1.00 93.69 87 ASN A O 1
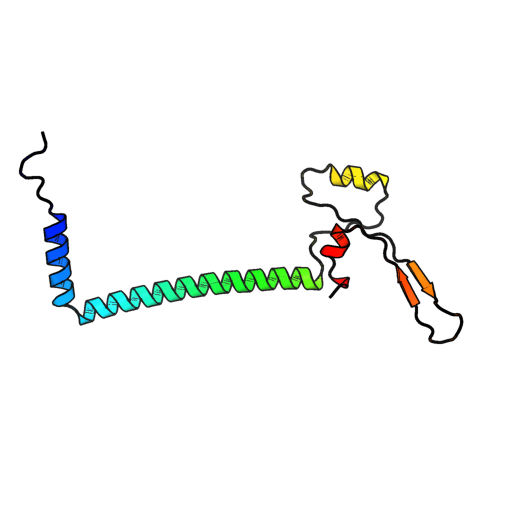ATOM 693 N N . ILE A 1 88 ? -5.027 9.076 -16.160 1.00 92.75 88 ILE A N 1
ATOM 694 C CA . ILE A 1 88 ? -3.726 8.592 -15.702 1.00 92.75 88 ILE A CA 1
ATOM 695 C C . ILE A 1 88 ? -3.194 9.549 -14.641 1.00 92.75 88 ILE A C 1
ATOM 697 O O . ILE A 1 88 ? -2.925 10.716 -14.910 1.00 92.75 88 ILE A O 1
ATOM 701 N N . LYS A 1 89 ? -3.024 9.036 -13.420 1.00 92.50 89 LYS A N 1
ATOM 702 C CA . LYS A 1 89 ? -2.539 9.828 -12.284 1.00 92.50 89 LYS A CA 1
ATOM 703 C C . LYS A 1 89 ? -1.061 10.195 -12.415 1.00 92.50 89 LYS A C 1
ATOM 705 O O . LYS A 1 89 ? -0.687 11.331 -12.138 1.00 92.50 89 LYS A O 1
ATOM 710 N N . ASP A 1 90 ? -0.222 9.227 -12.773 1.00 92.38 90 ASP A N 1
ATOM 711 C CA . ASP A 1 90 ? 1.209 9.443 -12.971 1.00 92.38 90 ASP A CA 1
ATOM 712 C C . ASP A 1 90 ? 1.759 8.494 -14.042 1.00 92.38 90 ASP A C 1
ATOM 714 O O . ASP A 1 90 ? 1.202 7.425 -14.292 1.00 92.38 90 ASP A O 1
ATOM 718 N N . VAL A 1 91 ? 2.853 8.902 -14.680 1.00 93.31 91 VAL A N 1
ATOM 719 C CA . VAL A 1 91 ? 3.558 8.133 -15.709 1.00 93.31 91 VAL A CA 1
ATOM 720 C C . VAL A 1 91 ? 5.034 8.102 -15.350 1.00 93.31 91 VAL A C 1
ATOM 722 O O . VAL A 1 91 ? 5.663 9.151 -15.207 1.00 93.31 91 VAL A O 1
ATOM 725 N N . MET A 1 92 ? 5.579 6.893 -15.271 1.00 94.00 92 MET A N 1
ATOM 726 C CA . MET A 1 92 ? 6.991 6.620 -15.022 1.00 94.00 92 MET A CA 1
ATOM 727 C C . MET A 1 92 ? 7.621 6.011 -16.270 1.00 94.00 92 MET A C 1
ATOM 729 O O . MET A 1 92 ? 6.966 5.257 -16.994 1.00 94.00 92 MET A O 1
ATOM 733 N N . VAL A 1 93 ? 8.884 6.337 -16.533 1.00 93.19 93 VAL A N 1
ATOM 734 C CA . VAL A 1 93 ? 9.588 5.887 -17.739 1.00 93.19 93 VAL A CA 1
ATOM 735 C C . VAL A 1 93 ? 10.717 4.929 -17.375 1.00 93.19 93 VAL A C 1
ATOM 737 O O . VAL A 1 93 ? 11.671 5.296 -16.690 1.00 93.19 93 VAL A O 1
ATOM 740 N N . LYS A 1 94 ? 10.624 3.710 -17.913 1.00 91.81 94 LYS A N 1
ATOM 741 C CA . LYS A 1 94 ? 11.655 2.670 -17.860 1.00 91.81 94 LYS A CA 1
ATOM 742 C C . LYS A 1 94 ? 12.173 2.410 -19.273 1.00 91.81 94 LYS A C 1
ATOM 744 O O . LYS A 1 94 ? 11.409 2.046 -20.162 1.00 91.81 94 LYS A O 1
ATOM 749 N N . GLY A 1 95 ? 13.461 2.636 -19.483 1.00 89.94 95 GLY A N 1
ATOM 750 C CA . GLY A 1 95 ? 14.168 2.347 -20.724 1.00 89.94 95 GLY A CA 1
ATOM 751 C C . GLY A 1 95 ? 14.708 0.919 -20.770 1.00 89.94 95 GLY A C 1
ATOM 752 O O . GLY A 1 95 ? 14.671 0.174 -19.791 1.00 89.94 95 GLY A O 1
ATOM 753 N N . ASN A 1 96 ? 15.239 0.546 -21.933 1.00 88.81 96 ASN A N 1
ATOM 754 C CA . ASN A 1 96 ? 15.801 -0.784 -22.152 1.00 88.81 96 ASN A CA 1
ATOM 755 C C . ASN A 1 96 ? 17.056 -1.020 -21.301 1.00 88.81 96 ASN A C 1
ATOM 757 O O . ASN A 1 96 ? 17.872 -0.114 -21.106 1.00 88.81 96 ASN A O 1
ATOM 761 N N . ASN A 1 97 ? 17.231 -2.269 -20.867 1.00 88.44 97 ASN A N 1
ATOM 762 C CA . ASN A 1 97 ? 18.455 -2.717 -20.214 1.00 88.44 97 ASN A CA 1
ATOM 763 C C . ASN A 1 97 ? 19.607 -2.754 -21.214 1.00 88.44 97 ASN A C 1
ATOM 765 O O . ASN A 1 97 ? 19.466 -3.258 -22.328 1.00 88.44 97 ASN A O 1
ATOM 769 N N . GLN A 1 98 ? 20.759 -2.263 -20.782 1.00 89.75 98 GLN A N 1
ATOM 770 C CA . GLN A 1 98 ? 22.027 -2.409 -21.475 1.00 89.75 98 GLN A CA 1
ATOM 771 C C . GLN A 1 98 ? 22.958 -3.234 -20.596 1.00 89.75 98 GLN A C 1
ATOM 773 O O . GLN A 1 98 ? 23.105 -2.962 -19.408 1.00 89.75 98 GLN A O 1
ATOM 778 N N . THR A 1 99 ? 23.584 -4.250 -21.174 1.00 89.31 99 THR A N 1
ATOM 779 C CA . THR A 1 99 ? 24.540 -5.111 -20.475 1.00 89.31 99 THR A CA 1
ATOM 780 C C . THR A 1 99 ? 25.911 -4.975 -21.106 1.00 89.31 99 THR A C 1
ATOM 782 O O . THR A 1 99 ? 26.059 -5.156 -22.314 1.00 89.31 99 THR A O 1
ATOM 785 N N . PHE A 1 100 ? 26.911 -4.695 -20.280 1.00 88.31 100 PHE A N 1
ATOM 786 C CA . PHE A 1 100 ? 28.303 -4.564 -20.685 1.00 88.31 100 PHE A CA 1
ATOM 787 C C . PHE A 1 100 ? 29.133 -5.625 -19.969 1.00 88.31 100 PHE A C 1
ATOM 789 O O . PHE A 1 100 ? 29.023 -5.794 -18.756 1.00 88.31 100 PHE A O 1
ATOM 796 N N . LEU A 1 101 ? 29.970 -6.338 -20.715 1.00 87.88 101 LEU A N 1
ATOM 797 C CA . LEU A 1 101 ? 30.947 -7.251 -20.136 1.00 87.88 101 LEU A CA 1
ATOM 798 C C . LEU A 1 101 ? 32.149 -6.430 -19.644 1.00 87.88 101 LEU A C 1
ATOM 800 O O . LEU A 1 101 ? 32.718 -5.664 -20.423 1.00 87.88 101 LEU A O 1
ATOM 804 N N . LEU A 1 102 ? 32.522 -6.560 -18.366 1.00 82.25 102 LEU A N 1
ATOM 805 C CA . LEU A 1 102 ? 33.589 -5.738 -17.777 1.00 82.25 102 LEU A CA 1
ATOM 806 C C . LEU A 1 102 ? 35.002 -6.192 -18.191 1.00 82.25 102 LEU A C 1
ATOM 808 O O . LEU A 1 102 ? 35.912 -5.363 -18.220 1.00 82.25 102 LEU A O 1
ATOM 812 N N . SER A 1 103 ? 35.190 -7.461 -18.574 1.00 74.81 103 SER A N 1
ATOM 813 C CA . SER A 1 103 ? 36.423 -7.954 -19.208 1.00 74.81 103 SER A CA 1
ATOM 814 C C . SER A 1 103 ? 36.221 -9.287 -19.954 1.00 74.81 103 SER A C 1
ATOM 816 O O . SER A 1 103 ? 35.200 -9.945 -19.817 1.00 74.81 103 SER A O 1
ATOM 818 N N . PHE A 1 104 ? 37.173 -9.657 -20.819 1.00 70.81 104 PHE A N 1
ATOM 819 C CA . PHE A 1 104 ? 37.038 -10.761 -21.788 1.00 70.81 104 PHE A CA 1
ATOM 820 C C . PHE A 1 104 ? 37.444 -12.156 -21.264 1.00 70.81 104 PHE A C 1
ATOM 822 O O . PHE A 1 104 ? 37.754 -13.034 -22.072 1.00 70.81 104 PHE A O 1
ATOM 829 N N . ARG A 1 105 ? 37.521 -12.382 -19.946 1.00 72.69 105 ARG A N 1
ATOM 830 C CA . ARG A 1 105 ? 37.843 -13.700 -19.370 1.00 72.69 105 ARG A CA 1
ATOM 831 C C . ARG A 1 105 ? 36.564 -14.440 -18.970 1.00 72.69 105 ARG A C 1
ATOM 833 O O . ARG A 1 105 ? 35.534 -13.837 -18.679 1.00 72.69 105 ARG A O 1
ATOM 840 N N . GLU A 1 106 ? 36.632 -15.770 -18.951 1.00 64.31 106 GLU A N 1
ATOM 841 C CA . GLU A 1 106 ? 35.551 -16.597 -18.406 1.00 64.31 106 GLU A CA 1
ATOM 842 C C . GLU A 1 106 ? 35.305 -16.243 -16.928 1.00 64.31 106 GLU A C 1
ATOM 844 O O . GLU A 1 106 ? 36.247 -16.212 -16.136 1.00 64.31 106 GLU A O 1
ATOM 849 N N . ASN A 1 107 ? 34.033 -16.015 -16.574 1.00 73.81 107 ASN A N 1
ATOM 850 C CA . ASN A 1 107 ? 33.515 -15.593 -15.257 1.00 73.81 107 ASN A CA 1
ATOM 851 C C . ASN A 1 107 ? 33.655 -14.110 -14.881 1.00 73.81 107 ASN A C 1
ATOM 853 O O . ASN A 1 107 ? 33.478 -13.762 -13.711 1.00 73.81 107 ASN A O 1
ATOM 857 N N . ASP A 1 108 ? 33.912 -13.227 -15.843 1.00 77.38 108 ASP A N 1
ATOM 858 C CA . ASP A 1 108 ? 33.947 -11.795 -15.553 1.00 77.38 108 ASP A CA 1
ATOM 859 C C . ASP A 1 108 ? 32.544 -11.207 -15.290 1.00 77.38 108 ASP A C 1
ATOM 861 O O . ASP A 1 108 ? 31.553 -11.630 -15.897 1.00 77.38 108 ASP A O 1
ATOM 865 N N . PRO A 1 109 ? 32.433 -10.228 -14.371 1.00 82.69 109 PRO A N 1
ATOM 866 C CA . PRO A 1 109 ? 31.156 -9.636 -14.003 1.00 82.69 109 PRO A CA 1
ATOM 867 C C . PRO A 1 109 ? 30.544 -8.828 -15.156 1.00 82.69 109 PRO A C 1
ATOM 869 O O . PRO A 1 109 ? 31.238 -8.175 -15.940 1.00 82.69 109 PRO A O 1
ATOM 872 N N . TYR A 1 110 ? 29.213 -8.829 -15.217 1.00 86.56 110 TYR A N 1
ATOM 873 C CA . TYR A 1 110 ? 28.444 -7.988 -16.130 1.00 86.56 110 TYR A CA 1
ATOM 874 C C . TYR A 1 110 ? 27.996 -6.714 -15.416 1.00 86.56 110 TYR A C 1
ATOM 876 O O . TYR A 1 110 ? 27.521 -6.758 -14.282 1.00 86.56 110 TYR A O 1
ATOM 884 N N . LEU A 1 111 ? 28.098 -5.582 -16.105 1.00 88.12 111 LEU A N 1
ATOM 885 C CA . LEU A 1 111 ? 27.463 -4.334 -15.706 1.00 88.12 111 LEU A CA 1
ATOM 886 C C . LEU A 1 111 ? 26.101 -4.233 -16.395 1.00 88.12 111 LEU A C 1
ATOM 888 O O . LEU A 1 111 ? 26.035 -4.201 -17.624 1.00 88.12 111 LEU A O 1
ATOM 892 N N . LEU A 1 112 ? 25.028 -4.152 -15.610 1.00 88.19 112 LEU A N 1
ATOM 893 C CA . LEU A 1 112 ? 23.683 -3.869 -16.105 1.00 88.19 112 LEU A CA 1
ATOM 894 C C . LEU A 1 112 ? 23.354 -2.394 -15.862 1.00 88.19 112 LEU A C 1
ATOM 896 O O . LEU A 1 112 ? 23.371 -1.922 -14.728 1.00 88.19 112 LEU A O 1
ATOM 900 N N . VAL A 1 113 ? 23.063 -1.670 -16.937 1.00 89.69 113 VAL A N 1
ATOM 901 C CA . VAL A 1 113 ? 22.643 -0.269 -16.917 1.00 89.69 113 VAL A CA 1
ATOM 902 C C . VAL A 1 113 ? 21.190 -0.204 -17.362 1.00 89.69 113 VAL A C 1
ATOM 904 O O . VAL A 1 113 ? 20.845 -0.660 -18.453 1.00 89.69 113 VAL A O 1
ATOM 907 N N . GLN A 1 114 ? 20.337 0.378 -16.525 1.00 88.50 114 GLN A N 1
ATOM 908 C CA . GLN A 1 114 ? 18.936 0.624 -16.840 1.00 88.50 114 GLN A CA 1
ATOM 909 C C . GLN A 1 114 ? 18.676 2.126 -16.819 1.00 88.50 114 GLN A C 1
ATOM 911 O O . GLN A 1 114 ? 18.791 2.781 -15.785 1.00 88.50 114 GLN A O 1
ATOM 916 N N . ASN A 1 115 ? 18.319 2.672 -17.978 1.00 89.38 115 ASN A N 1
ATOM 917 C CA . ASN A 1 115 ? 17.898 4.063 -18.069 1.00 89.38 115 ASN A CA 1
ATOM 918 C C . ASN A 1 115 ? 16.473 4.166 -17.526 1.00 89.38 115 ASN A C 1
ATOM 920 O O . ASN A 1 115 ? 15.580 3.505 -18.042 1.00 89.38 115 ASN A O 1
ATOM 924 N N . CYS A 1 116 ? 16.241 4.978 -16.506 1.00 91.56 116 CYS A N 1
ATOM 925 C CA . CYS A 1 116 ? 14.904 5.238 -15.982 1.00 91.56 116 CYS A CA 1
ATOM 926 C C . CYS A 1 116 ? 14.809 6.673 -15.463 1.00 91.56 116 CYS A C 1
ATOM 928 O O . CYS A 1 116 ? 15.830 7.329 -15.241 1.00 91.56 116 CYS A O 1
ATOM 930 N N . ASP A 1 117 ? 13.588 7.187 -15.327 1.00 92.50 117 ASP A N 1
ATOM 93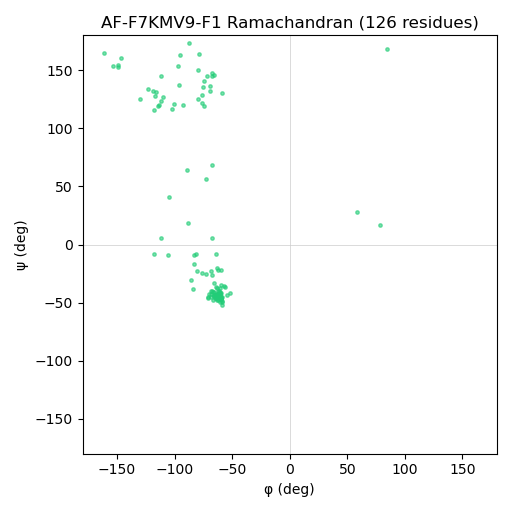1 C CA . ASP A 1 117 ? 13.376 8.466 -14.656 1.00 92.50 117 ASP A CA 1
ATOM 932 C C . ASP A 1 117 ? 13.424 8.322 -13.125 1.00 92.50 117 ASP A C 1
ATOM 934 O O . ASP A 1 117 ? 13.341 7.227 -12.564 1.00 92.50 117 ASP A O 1
ATOM 938 N N . ALA A 1 118 ? 13.576 9.454 -12.432 1.00 92.38 118 ALA A N 1
ATOM 939 C CA . ALA A 1 118 ? 13.673 9.470 -10.972 1.00 92.38 118 ALA A CA 1
ATOM 940 C C . ALA A 1 118 ? 12.425 8.874 -10.296 1.00 92.38 118 ALA A C 1
ATOM 942 O O . ALA A 1 118 ? 12.537 8.191 -9.281 1.00 92.38 118 ALA A O 1
ATOM 943 N N . LYS A 1 119 ? 11.241 9.082 -10.887 1.00 92.44 119 LYS A N 1
ATOM 944 C CA . LYS A 1 119 ? 9.978 8.564 -10.350 1.00 92.44 119 LYS A CA 1
ATOM 945 C C . LYS A 1 119 ? 9.923 7.040 -10.386 1.00 92.44 119 LYS A C 1
ATOM 947 O O . LYS A 1 119 ? 9.512 6.430 -9.397 1.00 92.44 119 LYS A O 1
ATOM 952 N N . TYR A 1 120 ? 10.353 6.437 -11.498 1.00 93.12 120 TYR A N 1
ATOM 953 C CA . TYR A 1 120 ? 10.488 4.991 -11.612 1.00 93.12 120 TYR A CA 1
ATOM 954 C C . TYR A 1 120 ? 11.454 4.473 -10.549 1.00 93.12 120 TYR A C 1
ATOM 956 O O . TYR A 1 120 ? 11.073 3.614 -9.763 1.00 93.12 120 TYR A O 1
ATOM 964 N N . TRP A 1 121 ? 12.659 5.048 -10.458 1.00 91.50 121 TRP A N 1
ATOM 965 C CA . TRP A 1 121 ? 13.686 4.632 -9.495 1.00 91.50 121 TRP A CA 1
ATOM 966 C C . TRP A 1 121 ? 13.189 4.626 -8.039 1.00 91.50 121 TRP A C 1
ATOM 968 O O . TRP A 1 121 ? 13.436 3.683 -7.287 1.00 91.50 121 TRP A O 1
ATOM 978 N N . GLU A 1 122 ? 12.446 5.655 -7.629 1.00 90.50 122 GLU A N 1
ATOM 979 C CA . GLU A 1 122 ? 11.888 5.744 -6.275 1.00 90.50 122 GLU A CA 1
ATOM 980 C C . GLU A 1 122 ? 10.803 4.691 -6.001 1.00 90.50 122 GLU A C 1
ATOM 982 O O . GLU A 1 122 ? 10.624 4.273 -4.854 1.00 90.50 122 GLU A O 1
ATOM 987 N N . SER A 1 123 ? 10.113 4.223 -7.041 1.00 90.81 123 SER A N 1
ATOM 988 C CA . SER A 1 123 ? 8.923 3.364 -6.951 1.00 90.81 123 SER A CA 1
ATOM 989 C C . SER A 1 123 ? 9.173 1.900 -7.321 1.00 90.81 123 SER A C 1
ATOM 991 O O . SER A 1 123 ? 8.282 1.068 -7.146 1.00 90.81 123 SER A O 1
ATOM 993 N N . MET A 1 124 ? 10.356 1.588 -7.851 1.00 90.38 124 MET A N 1
ATOM 994 C CA . MET A 1 124 ? 10.700 0.276 -8.387 1.00 90.38 124 MET A CA 1
ATOM 995 C C . MET A 1 124 ? 10.934 -0.762 -7.290 1.00 90.38 124 MET A C 1
ATOM 997 O O . MET A 1 124 ? 11.544 -0.463 -6.263 1.00 90.38 124 MET A O 1
ATOM 1001 N N . HIS A 1 125 ? 10.464 -1.986 -7.523 1.00 89.00 125 HIS A N 1
ATOM 1002 C CA . HIS A 1 125 ? 10.741 -3.131 -6.656 1.00 89.00 125 HIS A CA 1
ATOM 1003 C C . HIS A 1 125 ? 12.182 -3.638 -6.775 1.00 89.00 125 HIS A C 1
ATOM 1005 O O . HIS A 1 125 ? 12.717 -4.163 -5.808 1.00 89.00 125 HIS A O 1
ATOM 1011 N N . GLU A 1 126 ? 12.852 -3.417 -7.914 1.00 85.44 126 GLU A N 1
ATOM 1012 C CA . GLU A 1 126 ? 14.205 -3.927 -8.189 1.00 85.44 126 GLU A CA 1
ATOM 1013 C C . GLU A 1 126 ? 15.297 -3.366 -7.256 1.00 85.44 126 GLU A C 1
ATOM 1015 O O . GLU A 1 126 ? 16.445 -3.802 -7.317 1.00 85.44 126 GLU A O 1
ATOM 1020 N N . LYS A 1 127 ? 14.963 -2.376 -6.417 1.00 77.50 127 LYS A N 1
ATOM 1021 C CA . LYS A 1 127 ? 15.865 -1.800 -5.409 1.00 77.50 127 LYS A CA 1
ATOM 1022 C C . LYS A 1 127 ? 15.929 -2.607 -4.105 1.00 77.50 127 LYS A C 1
ATOM 1024 O O . LYS A 1 127 ? 16.804 -2.325 -3.287 1.00 77.50 127 LYS A O 1
ATOM 1029 N N . ASN A 1 128 ? 14.961 -3.496 -3.883 1.00 71.44 128 ASN A N 1
ATOM 1030 C CA . ASN A 1 128 ? 14.799 -4.271 -2.654 1.00 71.44 128 ASN A CA 1
ATOM 1031 C C . ASN A 1 128 ? 15.524 -5.616 -2.751 1.00 71.44 128 ASN A C 1
ATOM 1033 O O . ASN A 1 128 ? 16.067 -6.043 -1.707 1.00 71.44 128 ASN A O 1
#